Protein AF-A0A842NE06-F1 (afdb_monomer)

Radius of gyration: 12.63 Å; Cα contacts (8 Å, |Δi|>4): 36; chains: 1; bounding box: 33×17×34 Å

Structure (mmCIF, N/CA/C/O backbone):
data_AF-A0A842NE06-F1
#
_entry.id   AF-A0A842NE06-F1
#
loop_
_atom_site.group_PDB
_atom_site.id
_atom_site.type_symbol
_atom_site.label_atom_id
_atom_site.label_alt_id
_atom_site.label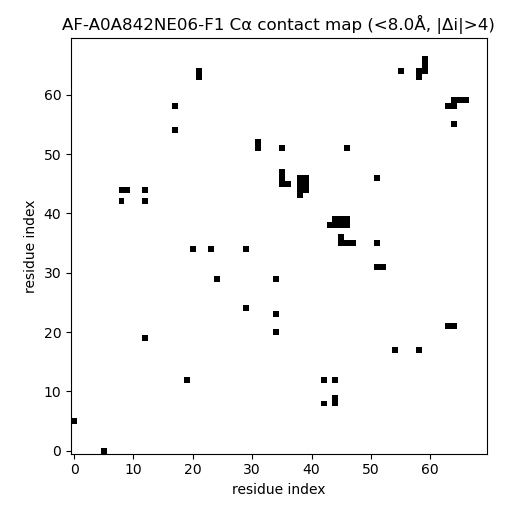_comp_id
_atom_site.label_asym_id
_atom_site.label_entity_id
_atom_site.label_seq_id
_atom_site.pdbx_PDB_ins_code
_atom_site.Cartn_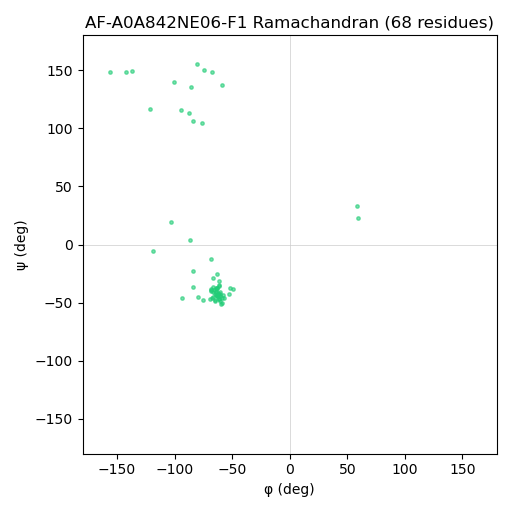x
_atom_site.Cartn_y
_atom_site.Cartn_z
_atom_site.occupancy
_atom_site.B_iso_or_equiv
_atom_site.auth_seq_id
_atom_site.auth_comp_id
_atom_site.auth_asym_id
_atom_site.auth_atom_id
_atom_site.pdbx_PDB_model_num
ATOM 1 N N . MET A 1 1 ? -20.070 2.203 12.078 1.00 61.22 1 MET A N 1
ATOM 2 C CA . MET A 1 1 ? -19.096 1.144 12.409 1.00 61.22 1 MET A CA 1
ATOM 3 C C . MET A 1 1 ? -18.676 1.335 13.846 1.00 61.22 1 MET A C 1
ATOM 5 O O . MET A 1 1 ? -18.463 2.475 14.248 1.00 61.22 1 MET A O 1
ATOM 9 N N . SER A 1 2 ? -18.630 0.263 14.630 1.00 80.50 2 SER A N 1
ATOM 10 C CA . SER A 1 2 ? -18.039 0.334 15.969 1.00 80.50 2 SER A CA 1
ATOM 11 C C . SER A 1 2 ? -16.525 0.563 15.839 1.00 80.50 2 SER A C 1
ATOM 13 O O . SER A 1 2 ? -15.928 0.129 14.855 1.00 80.50 2 SER A O 1
ATOM 15 N N . SER A 1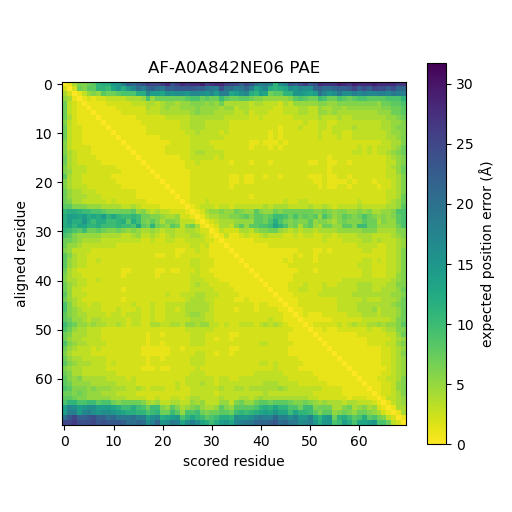 3 ? -15.893 1.264 16.791 1.00 85.94 3 SER A N 1
ATOM 16 C CA . SER A 1 3 ? -14.440 1.548 16.748 1.00 85.94 3 SER A CA 1
ATOM 17 C C . SER A 1 3 ? -13.610 0.277 16.533 1.00 85.94 3 SER A C 1
ATOM 19 O O . SER A 1 3 ? -12.660 0.276 15.760 1.00 85.94 3 SER A O 1
ATOM 21 N N . LEU A 1 4 ? -14.043 -0.830 17.144 1.00 90.94 4 LEU A N 1
ATOM 22 C CA . LEU A 1 4 ? -13.391 -2.131 17.042 1.00 90.94 4 LEU A CA 1
ATOM 23 C C . LEU A 1 4 ? -13.375 -2.688 15.610 1.00 90.94 4 LEU A C 1
ATOM 25 O O . LEU A 1 4 ? -12.369 -3.237 15.175 1.00 90.94 4 LEU A O 1
ATOM 29 N N . GLU A 1 5 ? -14.472 -2.551 14.862 1.00 90.31 5 GLU A N 1
ATOM 30 C CA . GLU A 1 5 ? -14.548 -3.041 13.479 1.00 90.31 5 GLU A CA 1
ATOM 31 C C . GLU A 1 5 ? -13.561 -2.315 12.561 1.00 90.31 5 GLU A C 1
ATOM 33 O O . GLU A 1 5 ? -12.982 -2.937 11.671 1.00 90.31 5 GLU A O 1
ATOM 38 N N . ALA A 1 6 ? -13.373 -1.008 12.768 1.00 90.00 6 ALA A N 1
ATOM 39 C CA . ALA A 1 6 ? -12.430 -0.210 11.993 1.00 90.00 6 ALA A CA 1
ATOM 40 C C . ALA A 1 6 ? -10.980 -0.622 12.289 1.00 90.00 6 ALA A C 1
ATOM 42 O O . ALA A 1 6 ? -10.223 -0.870 11.351 1.00 90.00 6 ALA A O 1
ATOM 43 N N . ASP A 1 7 ? -10.631 -0.793 13.567 1.00 93.56 7 ASP A N 1
ATOM 44 C CA . ASP A 1 7 ? -9.287 -1.201 13.993 1.00 93.56 7 ASP A CA 1
ATOM 45 C C . ASP A 1 7 ? -8.935 -2.612 13.503 1.00 93.56 7 ASP A C 1
ATOM 47 O O . ASP A 1 7 ? -7.848 -2.848 12.971 1.00 93.56 7 ASP A O 1
ATOM 51 N N . VAL A 1 8 ? -9.876 -3.557 13.615 1.00 95.12 8 VAL A N 1
ATOM 52 C CA . VAL A 1 8 ? -9.697 -4.925 13.105 1.00 95.12 8 VAL A CA 1
ATOM 53 C C . VAL A 1 8 ? -9.518 -4.914 11.589 1.00 95.12 8 VAL A C 1
ATOM 55 O O . VAL A 1 8 ? -8.648 -5.613 11.068 1.00 95.12 8 VAL A O 1
ATOM 58 N N . LYS A 1 9 ? -10.304 -4.111 10.866 1.00 95.00 9 LYS A N 1
ATOM 59 C CA . LYS A 1 9 ? -10.198 -4.009 9.408 1.00 95.00 9 LYS A CA 1
ATOM 60 C C . LYS A 1 9 ? -8.853 -3.425 8.979 1.00 95.00 9 LYS A C 1
ATOM 62 O O . LYS A 1 9 ? -8.201 -4.004 8.111 1.00 95.00 9 LYS A O 1
ATOM 67 N N . ASP A 1 10 ? -8.427 -2.324 9.594 1.00 95.31 10 ASP A N 1
ATOM 68 C CA . ASP A 1 10 ? -7.128 -1.699 9.334 1.00 95.31 10 ASP A CA 1
ATOM 69 C C . ASP A 1 10 ? -5.980 -2.687 9.584 1.00 95.31 10 ASP A C 1
ATOM 71 O O . ASP A 1 10 ? -5.111 -2.867 8.724 1.00 95.31 10 ASP A O 1
ATOM 75 N N . HIS A 1 11 ? -6.033 -3.414 10.703 1.00 96.19 11 HIS A N 1
ATOM 76 C CA . HIS A 1 11 ? -5.045 -4.431 11.036 1.00 96.19 11 HIS A CA 1
ATOM 77 C C . HIS A 1 11 ? -5.000 -5.568 10.006 1.00 96.19 11 HIS A C 1
ATOM 79 O O . HIS A 1 11 ? -3.921 -5.930 9.539 1.00 96.19 11 HIS A O 1
ATOM 85 N N . LEU A 1 12 ? -6.151 -6.114 9.601 1.00 96.94 12 LEU A N 1
ATOM 86 C CA . LEU A 1 12 ? -6.213 -7.193 8.611 1.00 96.94 12 LEU A CA 1
ATOM 87 C C . LEU A 1 12 ? -5.672 -6.748 7.248 1.00 96.94 12 LEU A C 1
ATOM 89 O O . LEU A 1 12 ? -4.885 -7.468 6.634 1.00 96.94 12 LEU A O 1
ATOM 93 N N . VAL A 1 13 ? -6.042 -5.551 6.786 1.00 96.69 13 VAL A N 1
ATOM 94 C CA . VAL A 1 13 ? -5.561 -5.019 5.503 1.00 96.69 13 VAL A CA 1
ATOM 95 C C . VAL A 1 13 ? -4.049 -4.829 5.523 1.00 96.69 13 VAL A C 1
ATOM 97 O O . VAL A 1 13 ? -3.386 -5.201 4.559 1.00 96.69 13 VAL A O 1
ATOM 100 N N . LYS A 1 14 ? -3.486 -4.290 6.610 1.00 95.19 14 LYS A N 1
ATOM 101 C CA . LYS A 1 14 ? -2.035 -4.095 6.742 1.00 95.19 14 LYS A CA 1
ATOM 102 C C . LYS A 1 14 ? -1.277 -5.418 6.850 1.00 95.19 14 LYS A C 1
ATOM 104 O O . LYS A 1 14 ? -0.230 -5.553 6.224 1.00 95.19 14 LYS A O 1
ATOM 109 N N . THR A 1 15 ? -1.811 -6.392 7.586 1.00 97.06 15 THR A N 1
ATOM 110 C CA . THR A 1 15 ? -1.197 -7.719 7.761 1.00 97.06 15 THR A CA 1
ATOM 111 C C . THR A 1 15 ? -1.114 -8.501 6.452 1.00 97.06 15 THR A C 1
ATOM 113 O O . THR A 1 15 ? -0.104 -9.146 6.199 1.00 97.06 15 THR A O 1
ATOM 116 N N . PHE A 1 16 ? -2.137 -8.414 5.599 1.00 97.31 16 PHE A N 1
ATOM 117 C CA . PHE A 1 16 ? -2.192 -9.125 4.313 1.00 97.31 16 PHE A CA 1
ATOM 118 C C . PHE A 1 16 ? -1.905 -8.222 3.107 1.00 97.31 16 PHE A C 1
ATOM 120 O O . PHE A 1 16 ? -2.294 -8.533 1.976 1.00 97.31 16 PHE A O 1
ATOM 127 N N . LEU A 1 17 ? -1.263 -7.074 3.338 1.00 96.69 17 LEU A N 1
ATOM 128 C CA . LEU A 1 17 ? -1.078 -6.056 2.311 1.00 96.69 17 LEU A CA 1
ATOM 129 C C . LEU A 1 17 ? -0.252 -6.569 1.124 1.00 96.69 17 LEU A C 1
ATOM 131 O O . LEU A 1 17 ? -0.529 -6.216 -0.019 1.00 96.69 17 LEU A O 1
ATOM 135 N N . ASP A 1 18 ? 0.728 -7.429 1.380 1.00 96.00 18 ASP A N 1
ATOM 136 C CA . ASP A 1 18 ? 1.541 -8.094 0.364 1.00 96.00 18 ASP A CA 1
ATOM 137 C C . ASP A 1 18 ? 0.694 -8.935 -0.602 1.00 96.00 18 ASP A C 1
ATOM 139 O O . ASP A 1 18 ? 0.775 -8.754 -1.819 1.00 96.00 18 ASP A O 1
ATOM 143 N N . ILE A 1 19 ? -0.183 -9.790 -0.074 1.00 96.44 19 ILE A N 1
ATOM 144 C CA . ILE A 1 19 ? -1.087 -10.640 -0.855 1.00 96.44 19 ILE A CA 1
ATOM 145 C C . ILE A 1 19 ? -2.087 -9.779 -1.631 1.00 96.44 19 ILE A C 1
ATOM 147 O O . ILE A 1 19 ? -2.345 -10.039 -2.811 1.00 96.44 19 ILE A O 1
ATOM 151 N N . ILE A 1 20 ? -2.640 -8.742 -0.996 1.00 96.06 20 ILE A N 1
ATOM 152 C CA . ILE A 1 20 ? -3.578 -7.809 -1.634 1.00 96.06 20 ILE A CA 1
ATOM 153 C C . ILE A 1 20 ? -2.907 -7.126 -2.829 1.00 96.06 20 ILE A C 1
ATOM 155 O O . ILE A 1 20 ? -3.444 -7.165 -3.937 1.00 96.06 20 ILE A O 1
ATOM 159 N N . VAL A 1 21 ? -1.717 -6.556 -2.630 1.00 95.25 21 VAL A N 1
ATOM 160 C CA . VAL A 1 21 ? -0.968 -5.851 -3.677 1.00 95.25 21 VAL A CA 1
ATOM 161 C C . VAL A 1 21 ? -0.599 -6.794 -4.823 1.00 95.25 21 VAL A C 1
ATOM 163 O O . VAL A 1 21 ? -0.841 -6.456 -5.981 1.00 95.25 21 VAL A O 1
ATOM 166 N N . LEU A 1 22 ? -0.100 -7.999 -4.535 1.00 94.94 22 LEU A N 1
ATOM 167 C CA . LEU A 1 22 ? 0.208 -8.999 -5.565 1.00 94.94 22 LEU A CA 1
ATOM 168 C C . LEU A 1 22 ? -1.036 -9.403 -6.370 1.00 94.94 22 LEU A C 1
ATOM 170 O O . LEU A 1 22 ? -0.987 -9.491 -7.596 1.00 94.94 22 LEU A O 1
ATOM 174 N N . SER A 1 23 ? -2.174 -9.603 -5.701 1.00 94.50 23 SER A N 1
ATOM 175 C CA . SER A 1 23 ? -3.450 -9.931 -6.350 1.00 94.50 23 SER A CA 1
ATOM 176 C C . SER A 1 23 ? -3.937 -8.814 -7.278 1.00 94.50 23 SER A C 1
ATOM 178 O O . SER A 1 23 ? -4.466 -9.080 -8.361 1.00 94.50 23 SER A O 1
ATOM 180 N N . MET A 1 24 ? -3.727 -7.555 -6.888 1.00 93.31 24 MET A N 1
ATOM 181 C CA . MET A 1 24 ? -4.060 -6.392 -7.711 1.00 93.31 24 MET A CA 1
ATOM 182 C C . MET A 1 24 ? -3.143 -6.283 -8.931 1.00 93.31 24 MET A C 1
ATOM 184 O O . MET A 1 24 ? -3.640 -6.152 -10.050 1.00 93.31 24 MET A O 1
ATOM 188 N N . LEU A 1 25 ? -1.831 -6.425 -8.734 1.00 92.31 25 LEU A N 1
ATOM 189 C CA . LEU A 1 25 ? -0.838 -6.351 -9.809 1.00 92.31 25 LEU A CA 1
ATOM 190 C C . LEU A 1 25 ? -0.949 -7.513 -10.804 1.00 92.31 25 LEU A C 1
ATOM 192 O O . LEU A 1 25 ? -0.684 -7.330 -11.989 1.00 92.31 25 LEU A O 1
ATOM 196 N N . LYS A 1 26 ? -1.423 -8.685 -10.360 1.00 89.38 26 LYS A N 1
ATOM 197 C CA . LYS A 1 26 ? -1.743 -9.814 -11.247 1.00 89.38 26 LYS A CA 1
ATOM 198 C C . LYS A 1 26 ? -2.841 -9.474 -12.258 1.00 89.38 26 LYS A C 1
ATOM 200 O O . LYS A 1 26 ? -2.858 -10.048 -13.343 1.00 89.38 26 LYS A O 1
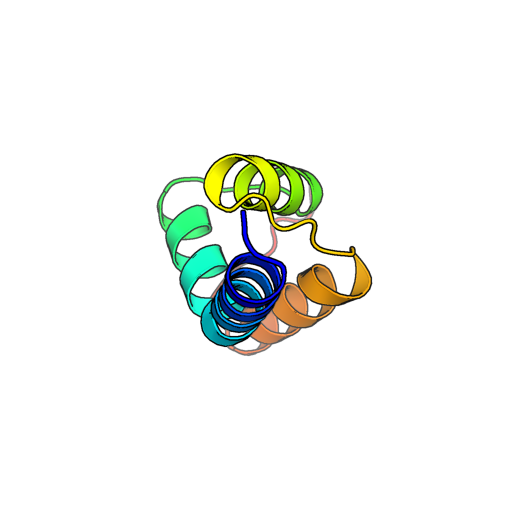ATOM 205 N N . LYS A 1 27 ? -3.783 -8.593 -11.903 1.00 83.25 27 LYS A N 1
ATOM 206 C CA . LYS A 1 27 ? -4.880 -8.210 -12.801 1.00 83.25 27 LYS A CA 1
ATOM 207 C C . LYS A 1 27 ? -4.435 -7.185 -13.830 1.00 83.25 27 LYS A C 1
ATOM 209 O O . LYS A 1 27 ? -4.795 -7.344 -14.985 1.00 83.25 27 LYS A O 1
ATOM 214 N N . ASN A 1 28 ? -3.697 -6.159 -13.405 1.00 82.31 28 ASN A N 1
ATOM 215 C CA . ASN A 1 28 ? -3.174 -5.094 -14.259 1.00 82.31 28 ASN A CA 1
ATOM 216 C C . ASN A 1 28 ? -1.938 -4.459 -13.610 1.00 82.31 28 ASN A C 1
ATOM 218 O O . ASN A 1 28 ? -1.886 -4.307 -12.388 1.00 82.31 28 ASN A O 1
ATOM 222 N N . SER A 1 29 ? -0.992 -3.981 -14.424 1.00 82.62 29 SER A N 1
ATOM 223 C CA . SER A 1 29 ? 0.073 -3.099 -13.936 1.00 82.62 29 SER A CA 1
ATOM 224 C C . SER A 1 29 ? -0.531 -1.837 -13.312 1.00 82.62 29 SER A C 1
ATOM 226 O O . SER A 1 29 ? -1.462 -1.258 -13.873 1.00 82.62 29 SER A O 1
ATOM 228 N N . SER A 1 30 ? -0.017 -1.392 -12.166 1.00 84.31 30 SER A N 1
ATOM 229 C CA . SER A 1 30 ? -0.496 -0.179 -11.491 1.00 84.31 30 SER A CA 1
ATOM 230 C C . SER A 1 30 ? 0.640 0.616 -10.862 1.00 84.31 30 SER A C 1
ATOM 232 O O . SER A 1 30 ? 1.632 0.057 -10.401 1.00 84.31 30 SER A O 1
ATOM 234 N N . HIS A 1 31 ? 0.465 1.937 -10.820 1.00 88.06 31 HIS A N 1
ATOM 235 C CA . HIS A 1 31 ? 1.360 2.851 -10.114 1.00 88.06 31 HIS A CA 1
ATOM 236 C C . HIS A 1 31 ? 1.054 2.865 -8.609 1.00 88.06 31 HIS A C 1
ATOM 238 O O . HIS A 1 31 ? -0.080 2.612 -8.197 1.00 88.06 31 HIS A O 1
ATOM 244 N N . GLY A 1 32 ? 2.043 3.229 -7.783 1.00 87.50 32 GLY A N 1
ATOM 245 C CA . GLY A 1 32 ? 1.908 3.236 -6.319 1.00 87.50 32 GLY A CA 1
ATOM 246 C C . GLY A 1 32 ? 0.695 4.025 -5.813 1.00 87.50 32 GLY A C 1
ATOM 247 O O . GLY A 1 32 ? -0.050 3.537 -4.972 1.00 87.50 32 GLY A O 1
ATOM 248 N N . TYR A 1 33 ? 0.418 5.202 -6.382 1.00 91.25 33 TYR A N 1
ATOM 249 C CA . TYR A 1 33 ? -0.751 5.999 -5.985 1.00 91.25 33 TYR A CA 1
ATOM 250 C C . TYR A 1 33 ? -2.091 5.336 -6.352 1.00 91.25 33 TYR A C 1
ATOM 252 O O . TYR A 1 33 ? -3.042 5.400 -5.575 1.00 91.25 33 TYR A O 1
ATOM 260 N N . ALA A 1 34 ? -2.158 4.651 -7.499 1.00 92.62 34 ALA A N 1
ATOM 261 C CA . ALA A 1 34 ? -3.358 3.927 -7.913 1.00 92.62 34 ALA A CA 1
ATOM 262 C C . ALA A 1 34 ? -3.657 2.755 -6.965 1.00 92.62 34 ALA A C 1
ATOM 264 O O . ALA A 1 34 ? -4.806 2.559 -6.582 1.00 92.62 34 ALA A O 1
ATOM 265 N N . LEU A 1 35 ? -2.620 2.043 -6.504 1.00 94.62 35 LEU A N 1
ATOM 266 C CA . LEU A 1 35 ? -2.763 0.997 -5.486 1.00 94.62 35 LEU A CA 1
ATOM 267 C C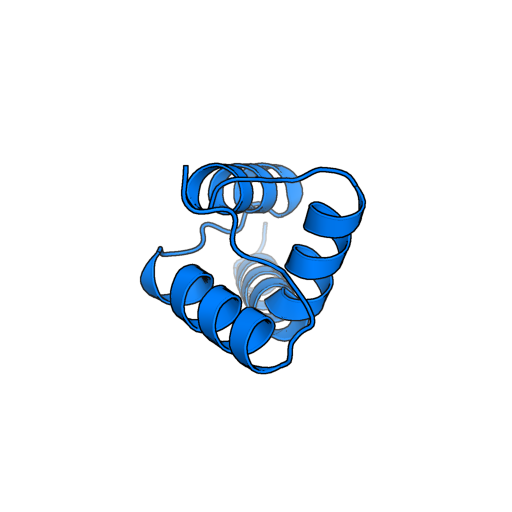 . LEU A 1 35 ? -3.332 1.554 -4.172 1.00 94.62 35 LEU A C 1
ATOM 269 O O . LEU A 1 35 ? -4.250 0.957 -3.614 1.00 94.62 35 LEU A O 1
ATOM 273 N N . ILE A 1 36 ? -2.839 2.705 -3.696 1.00 95.38 36 ILE A N 1
ATOM 274 C CA . ILE A 1 36 ? -3.370 3.359 -2.483 1.00 95.38 36 ILE A CA 1
ATOM 275 C C . ILE A 1 36 ? -4.852 3.707 -2.666 1.00 95.38 36 ILE A C 1
ATOM 27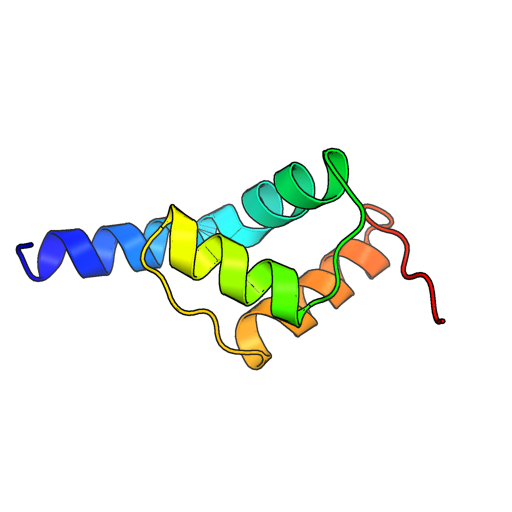7 O O . ILE A 1 36 ? -5.669 3.391 -1.801 1.00 95.38 36 ILE A O 1
ATOM 281 N N . ALA A 1 37 ? -5.201 4.331 -3.794 1.00 95.00 37 ALA A N 1
ATOM 282 C CA . ALA A 1 37 ? -6.571 4.740 -4.087 1.00 95.00 37 ALA A CA 1
ATOM 283 C C . ALA A 1 37 ? -7.530 3.540 -4.166 1.00 95.00 37 ALA A C 1
ATOM 285 O O . ALA A 1 37 ? -8.622 3.577 -3.596 1.00 95.00 37 ALA A O 1
ATOM 286 N N . ASP A 1 38 ? -7.112 2.457 -4.819 1.00 94.94 38 ASP A N 1
ATOM 287 C CA . ASP A 1 38 ? -7.914 1.244 -4.951 1.00 94.94 38 ASP A CA 1
ATOM 288 C C . ASP A 1 38 ? -8.091 0.505 -3.619 1.00 94.94 38 ASP A C 1
ATOM 290 O O . ASP A 1 38 ? -9.175 -0.020 -3.353 1.00 94.94 38 ASP A O 1
ATOM 294 N N . ILE A 1 39 ? -7.060 0.465 -2.771 1.00 95.62 39 ILE A N 1
ATOM 295 C CA . ILE A 1 39 ? -7.145 -0.144 -1.437 1.00 95.62 39 ILE A CA 1
ATOM 296 C C . ILE A 1 39 ? -8.091 0.665 -0.552 1.00 95.62 39 ILE A C 1
ATOM 298 O O . ILE A 1 39 ? -8.991 0.088 0.058 1.00 95.62 39 ILE A O 1
ATOM 302 N N . HIS A 1 40 ? -7.970 1.993 -0.558 1.00 95.94 40 HIS A N 1
ATOM 303 C CA . HIS A 1 40 ? -8.894 2.867 0.159 1.00 95.94 40 HIS A CA 1
ATOM 304 C C . HIS A 1 40 ? -10.336 2.669 -0.321 1.00 95.94 40 HIS A C 1
ATOM 306 O O . HIS A 1 40 ? -11.234 2.456 0.485 1.00 95.94 40 HIS A O 1
ATOM 312 N N . LYS A 1 41 ? -10.560 2.616 -1.638 1.00 96.00 41 LYS A N 1
ATOM 313 C CA . LYS A 1 41 ? -11.893 2.397 -2.214 1.00 96.00 41 LYS A CA 1
ATOM 314 C C . LYS A 1 41 ? -12.496 1.032 -1.860 1.00 96.00 41 LYS A C 1
ATOM 316 O O . LYS A 1 41 ? -13.708 0.932 -1.701 1.00 96.00 41 LYS A O 1
ATOM 321 N N . ARG A 1 42 ? -11.688 -0.031 -1.802 1.00 94.56 42 ARG A N 1
ATOM 322 C CA . ARG A 1 42 ? -12.169 -1.406 -1.559 1.00 94.56 42 ARG A CA 1
ATOM 323 C C . ARG A 1 42 ? -12.345 -1.727 -0.082 1.00 94.56 42 ARG A C 1
ATOM 325 O O . ARG A 1 42 ? -13.250 -2.481 0.259 1.00 94.56 42 ARG A O 1
ATOM 332 N N . PHE A 1 43 ? -11.463 -1.204 0.762 1.00 94.69 43 PHE A N 1
ATOM 333 C CA . PHE A 1 43 ? -11.362 -1.612 2.158 1.00 94.69 43 PHE A CA 1
ATOM 334 C C . PHE A 1 43 ? -11.623 -0.478 3.145 1.00 94.69 43 PHE A C 1
ATOM 336 O O . PHE A 1 43 ? -11.693 -0.759 4.334 1.00 94.69 43 PHE A O 1
ATOM 343 N N . ASP A 1 44 ? -11.803 0.766 2.693 1.00 95.19 44 ASP A N 1
ATOM 344 C CA . ASP A 1 44 ? -11.951 1.936 3.572 1.00 95.19 44 ASP A CA 1
ATOM 345 C C . ASP A 1 44 ? -10.731 2.115 4.500 1.00 95.19 44 ASP A C 1
ATOM 347 O O . ASP A 1 44 ? -10.836 2.520 5.653 1.00 95.19 44 ASP A O 1
ATOM 351 N N . VAL A 1 45 ? -9.549 1.739 3.991 1.00 95.06 45 VAL A N 1
ATOM 352 C CA . VAL A 1 45 ? -8.260 1.830 4.690 1.00 95.06 45 VAL A CA 1
ATOM 353 C C . VAL A 1 45 ? -7.319 2.697 3.871 1.00 95.06 45 VAL A C 1
ATOM 355 O O . VAL A 1 45 ? -6.953 2.355 2.744 1.00 95.06 45 VAL A O 1
ATOM 358 N N . LEU A 1 46 ? -6.916 3.831 4.440 1.00 94.19 46 LEU A N 1
ATOM 359 C CA . LEU A 1 46 ? -5.983 4.749 3.800 1.00 94.19 46 LEU A CA 1
ATOM 360 C C . LEU A 1 46 ? -4.541 4.347 4.119 1.00 94.19 46 LEU A C 1
ATOM 362 O O . LEU A 1 46 ? -4.079 4.459 5.255 1.00 94.19 46 LEU A O 1
ATOM 366 N N . LEU A 1 47 ? -3.808 3.909 3.099 1.00 94.69 47 LEU A N 1
ATOM 367 C CA . LEU A 1 47 ? -2.390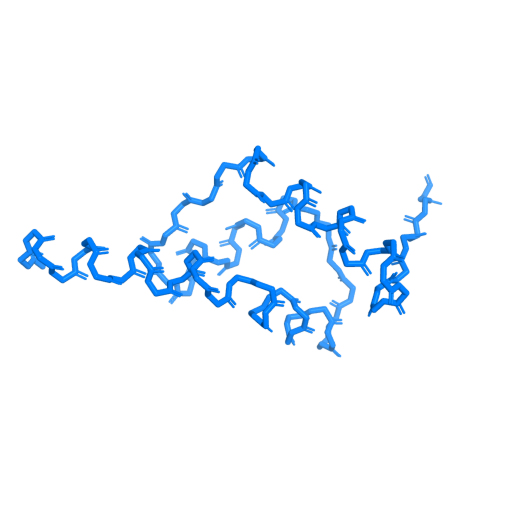 3.596 3.238 1.00 94.69 47 LEU A CA 1
ATOM 368 C C . LEU A 1 47 ? -1.526 4.835 3.052 1.00 94.69 47 LEU A C 1
ATOM 370 O O . LEU A 1 47 ? -1.685 5.593 2.095 1.00 94.69 47 LEU A O 1
ATOM 374 N N . SER A 1 48 ? -0.537 4.985 3.930 1.00 94.00 48 SER A N 1
ATOM 375 C CA . SER A 1 48 ? 0.511 5.972 3.718 1.00 94.00 48 SER A CA 1
ATOM 376 C C . SER A 1 48 ? 1.485 5.498 2.626 1.00 94.00 48 SER A C 1
ATOM 378 O O . SER A 1 48 ? 1.751 4.293 2.510 1.00 94.00 48 SER A O 1
ATOM 380 N N . PRO A 1 49 ? 2.112 6.423 1.880 1.00 92.88 49 PRO A N 1
ATOM 381 C CA . PRO A 1 49 ? 3.266 6.114 1.036 1.00 92.88 49 PRO A CA 1
ATOM 382 C C . PRO A 1 49 ? 4.360 5.322 1.773 1.00 92.88 49 PRO A C 1
ATOM 384 O O . PRO A 1 49 ? 4.930 4.388 1.213 1.00 92.88 49 PRO A O 1
ATOM 387 N N . GLY A 1 50 ? 4.606 5.645 3.048 1.00 95.12 50 GLY A N 1
ATOM 388 C CA . GLY A 1 50 ? 5.590 4.968 3.899 1.00 95.12 50 GLY A CA 1
ATOM 389 C C . GLY A 1 50 ? 5.231 3.526 4.266 1.00 95.12 50 GLY A C 1
ATOM 390 O O . GLY A 1 50 ? 6.084 2.793 4.747 1.00 95.12 50 GLY A O 1
ATOM 391 N N . THR A 1 51 ? 3.994 3.096 4.019 1.00 94.25 51 THR A N 1
ATOM 392 C CA . THR A 1 51 ? 3.570 1.700 4.178 1.00 94.25 51 THR A CA 1
ATOM 393 C C . THR A 1 51 ? 3.699 0.948 2.857 1.00 94.25 51 THR A C 1
ATOM 395 O O . THR A 1 51 ? 4.244 -0.153 2.818 1.00 94.25 51 THR A O 1
ATOM 398 N N . LEU A 1 52 ? 3.229 1.551 1.761 1.00 95.25 52 LEU A N 1
ATOM 399 C CA . LEU A 1 52 ? 3.174 0.873 0.468 1.00 95.25 52 LEU A CA 1
ATOM 400 C C . LEU A 1 52 ? 4.547 0.761 -0.207 1.00 95.25 52 LEU A C 1
ATOM 402 O O . LEU A 1 52 ? 4.902 -0.314 -0.679 1.00 95.25 52 LEU A O 1
ATOM 406 N N . TYR A 1 53 ? 5.328 1.842 -0.286 1.00 94.38 53 TYR A N 1
ATOM 407 C CA . TYR A 1 53 ? 6.565 1.828 -1.076 1.00 94.38 53 TYR A CA 1
ATOM 408 C C . TYR A 1 53 ? 7.646 0.890 -0.518 1.00 94.38 53 TYR A C 1
ATOM 410 O O . TYR A 1 53 ? 8.241 0.164 -1.317 1.00 94.38 53 TYR A O 1
ATOM 418 N N . PRO A 1 54 ? 7.877 0.803 0.809 1.00 95.69 54 PRO A N 1
ATOM 419 C CA . PRO A 1 54 ? 8.793 -0.198 1.356 1.00 95.69 54 PRO A CA 1
ATOM 420 C C . PRO A 1 54 ? 8.346 -1.635 1.074 1.00 95.69 54 PRO A C 1
ATOM 422 O O . PRO A 1 54 ? 9.182 -2.498 0.805 1.00 95.69 54 PRO A O 1
ATOM 425 N N . LEU A 1 55 ? 7.034 -1.893 1.078 1.00 95.81 55 LEU A N 1
ATOM 426 C CA . LEU A 1 55 ? 6.497 -3.190 0.683 1.00 95.81 55 LEU A CA 1
ATOM 427 C C . LEU A 1 55 ? 6.777 -3.480 -0.796 1.00 95.81 55 LEU A C 1
ATOM 429 O O . LEU A 1 55 ? 7.283 -4.554 -1.103 1.00 95.81 55 LEU A O 1
ATOM 433 N N . LEU A 1 56 ? 6.498 -2.539 -1.704 1.00 94.75 56 LEU A N 1
ATOM 434 C CA . LEU A 1 56 ? 6.784 -2.712 -3.134 1.00 94.75 56 LEU A CA 1
ATOM 435 C C . LEU A 1 56 ? 8.271 -2.995 -3.376 1.00 94.75 56 LEU A C 1
ATOM 437 O O . LEU A 1 56 ? 8.599 -3.925 -4.105 1.00 94.75 56 LEU A O 1
ATOM 441 N N . TYR A 1 57 ? 9.159 -2.265 -2.699 1.00 94.75 57 TYR A N 1
ATOM 442 C CA . TYR A 1 57 ? 10.598 -2.519 -2.751 1.00 94.75 57 TYR A CA 1
ATOM 443 C C . TYR A 1 57 ? 10.961 -3.924 -2.240 1.00 94.75 57 TYR A C 1
ATOM 445 O O . TYR A 1 57 ? 11.779 -4.622 -2.836 1.00 94.75 57 TYR A O 1
ATOM 453 N N . SER A 1 58 ? 10.327 -4.386 -1.157 1.00 95.69 58 SER A N 1
ATOM 454 C CA . SER A 1 58 ? 10.523 -5.750 -0.651 1.00 95.69 58 SER A CA 1
ATOM 455 C C . SER A 1 58 ? 10.050 -6.815 -1.644 1.00 95.69 58 SER A C 1
ATOM 457 O O . SER A 1 58 ? 10.732 -7.824 -1.820 1.00 95.69 58 SER A O 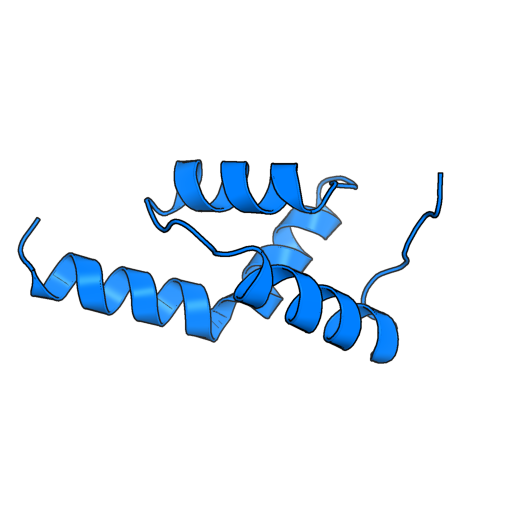1
ATOM 459 N N . LEU A 1 59 ? 8.911 -6.598 -2.305 1.00 95.31 59 LEU A N 1
ATOM 460 C CA . LEU A 1 59 ? 8.368 -7.511 -3.313 1.00 95.31 59 LEU A CA 1
ATOM 461 C C . LEU A 1 59 ? 9.236 -7.552 -4.578 1.00 95.31 59 LEU A C 1
ATOM 463 O O . LEU A 1 59 ? 9.450 -8.635 -5.117 1.00 95.31 59 LEU A O 1
ATOM 467 N N . GLU A 1 60 ? 9.774 -6.409 -5.013 1.00 94.62 60 GLU A N 1
ATOM 468 C CA . GLU A 1 60 ? 10.738 -6.330 -6.119 1.00 94.62 60 GLU A CA 1
ATOM 469 C C . GLU A 1 60 ? 12.011 -7.110 -5.778 1.00 94.62 60 GLU A C 1
ATOM 471 O O . GLU A 1 60 ? 12.456 -7.945 -6.558 1.00 94.62 60 GLU A O 1
ATOM 476 N N . LYS A 1 61 ? 12.565 -6.913 -4.574 1.00 96.19 61 LYS A N 1
ATOM 477 C CA . LYS A 1 61 ? 13.778 -7.617 -4.127 1.00 96.19 61 LYS A CA 1
ATOM 478 C C . LYS A 1 61 ? 13.588 -9.136 -4.024 1.00 96.19 61 LYS A C 1
ATOM 480 O O . LYS A 1 61 ? 14.559 -9.881 -4.091 1.00 96.19 61 LYS A O 1
ATOM 485 N N . LYS A 1 62 ? 12.348 -9.592 -3.829 1.00 96.06 62 LYS A N 1
ATOM 486 C CA . LYS A 1 62 ? 11.958 -11.011 -3.846 1.00 96.06 62 LYS A CA 1
ATOM 487 C C . LYS A 1 62 ? 11.631 -11.528 -5.253 1.00 96.06 62 LYS A C 1
ATOM 489 O O . LYS A 1 62 ? 11.178 -12.660 -5.368 1.00 96.06 62 LYS A O 1
ATOM 494 N N . GLU A 1 63 ? 11.798 -10.702 -6.286 1.00 93.75 63 GLU A N 1
ATOM 495 C CA . GLU A 1 63 ? 11.487 -11.013 -7.688 1.00 93.75 63 GLU A CA 1
ATOM 496 C C . GLU A 1 63 ? 10.009 -11.381 -7.925 1.00 93.75 63 GLU A C 1
ATOM 498 O O . GLU A 1 63 ? 9.655 -12.028 -8.908 1.00 93.75 63 GLU A O 1
ATOM 503 N N . LEU A 1 64 ? 9.113 -10.946 -7.030 1.00 93.44 64 LEU A N 1
ATOM 504 C CA . LEU A 1 64 ? 7.673 -11.209 -7.133 1.00 93.44 64 LEU A CA 1
ATOM 505 C C . LEU A 1 64 ? 6.959 -10.197 -8.034 1.00 93.44 64 LEU A C 1
ATOM 507 O O . LEU A 1 64 ? 5.871 -10.477 -8.537 1.00 93.44 64 LEU A O 1
ATOM 511 N N . ILE A 1 65 ? 7.551 -9.015 -8.212 1.00 93.06 65 ILE A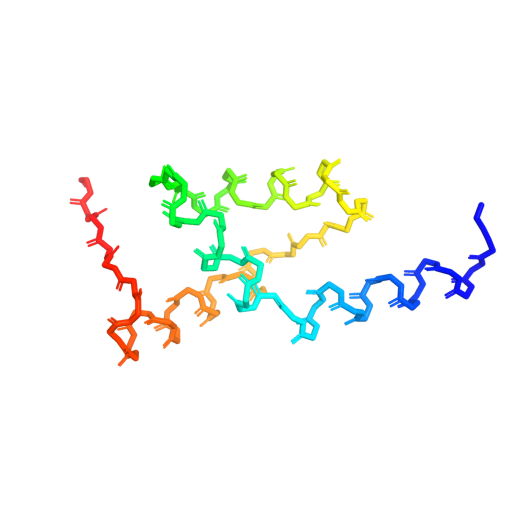 N 1
ATOM 512 C CA . ILE A 1 65 ? 7.064 -7.959 -9.101 1.00 93.06 65 ILE A CA 1
ATOM 513 C C . ILE A 1 65 ? 8.238 -7.356 -9.874 1.00 93.06 65 ILE A C 1
ATOM 515 O O . ILE A 1 65 ? 9.350 -7.279 -9.357 1.00 93.06 65 ILE A O 1
ATOM 519 N N . GLY A 1 66 ? 7.977 -6.893 -11.095 1.00 89.06 66 GLY A N 1
ATOM 520 C CA . GLY A 1 66 ? 8.924 -6.091 -11.869 1.00 89.06 66 GLY A CA 1
ATOM 521 C C . GLY A 1 66 ? 8.569 -4.609 -11.798 1.00 89.06 66 GLY A C 1
ATOM 522 O O . GLY A 1 66 ? 7.392 -4.248 -11.874 1.00 89.06 66 GLY A O 1
ATOM 523 N N . ILE A 1 67 ? 9.575 -3.742 -11.683 1.00 82.88 67 ILE A N 1
ATOM 524 C CA . ILE A 1 67 ? 9.389 -2.295 -11.809 1.00 82.88 67 ILE A CA 1
ATOM 525 C C . ILE A 1 67 ? 9.671 -1.885 -13.250 1.00 82.88 67 ILE A C 1
ATOM 527 O O . ILE A 1 67 ? 10.804 -1.955 -13.721 1.00 82.88 67 ILE A O 1
ATOM 531 N N . ASN A 1 68 ? 8.640 -1.391 -13.936 1.00 76.88 68 ASN A N 1
ATOM 532 C CA . ASN A 1 68 ? 8.831 -0.654 -15.179 1.00 76.88 68 ASN A CA 1
ATOM 533 C C . ASN A 1 68 ? 9.144 0.803 -14.831 1.00 76.88 68 ASN A C 1
ATOM 535 O O . ASN A 1 68 ? 8.264 1.548 -14.393 1.00 76.88 68 ASN A O 1
ATOM 539 N N . LYS A 1 69 ? 10.410 1.193 -14.992 1.00 65.06 69 LYS A N 1
ATOM 540 C CA . LYS A 1 69 ? 10.803 2.602 -14.979 1.00 65.06 69 LYS A CA 1
ATOM 541 C C . LYS A 1 69 ? 10.397 3.181 -16.329 1.00 65.06 69 LYS A C 1
ATOM 543 O O . LYS A 1 69 ? 11.003 2.837 -17.340 1.00 65.06 69 LYS A O 1
ATOM 548 N N . VAL A 1 70 ? 9.310 3.948 -16.322 1.00 58.62 70 VAL A N 1
ATOM 549 C CA . VAL A 1 70 ? 8.904 4.783 -17.461 1.00 58.62 70 VAL A CA 1
ATOM 550 C C . VAL A 1 70 ? 9.949 5.871 -17.675 1.00 58.62 70 VAL A C 1
ATOM 552 O O . VAL A 1 70 ? 10.462 6.374 -16.647 1.00 58.62 70 VAL A O 1
#

Secondary structure (DSSP, 8-state):
--HHHHHHHHHHHHHTHHHHHHHHHHHS---HHHHHHHHHHHHS----HHHHHHHHHHHHHTTSS-----

pLDDT: mean 91.54, std 7.72, range [58.62, 97.31]

Sequence (70 aa):
MSSLEADVKDHLVKTFLDIIVLSMLKKNSSHGYALIADIHKRFDVLLSPGTLYPLLYSLEKKELIGINKV

Nearest PDB structures (foldseek):
  3elk-assembly1_A  TM=8.593E-01  e=3.734E-01  Thermoplasma acidophilum
  8xgc-assembly1_4  TM=5.270E-01  e=1.519E+00  Saccharomyces cerevisiae
  6xg8-assembly1_B  TM=5.524E-01  e=7.487E+00  Acetivibrio thermocellus ATCC 27405

Mean predicted aligned error: 4.06 Å

Solvent-accessible surface area (backbone atoms only — not comparable to full-atom values): 4298 Å² total; per-residue (Å²): 130,59,74,65,59,55,53,53,48,49,50,52,51,63,75,44,37,68,61,52,51,52,58,51,47,72,75,45,89,73,54,74,68,56,51,36,52,51,44,24,73,75,66,77,37,85,64,51,68,84,58,50,52,61,48,53,52,52,37,39,78,66,68,75,46,83,85,81,85,126

Foldseek 3Di:
DPPVVLVVLQVVCLVCVLVVVLVVVVVDNDDQVVSQVVCCVPRVHHDDPVSRVVSVVVCVVVVSDDDDDD